Protein AF-A0A7X7A0R0-F1 (afdb_monomer_lite)

Secondary structure (DSSP, 8-state):
-TTSB------EEEEE-SS-EEEEES--TT-----SSGGG--TT-B---------

Foldseek 3Di:
DVQQWDADWDFDWDDDDPPDTHTPDTDDPPDDDDPPPCPPHDGRDRDDDDPPDDD

Radius of gyration: 12.38 Å; chains: 1; bounding box: 26×21×32 Å

pLDDT: mean 87.56, std 12.71, range [37.34, 97.31]

Sequence (55 aa):
DEENRARQREVELGIENSNYVEILSGVKEGEVVITKGNTLVSDGTLVRVVAGGVN

Structure (mmCIF, N/CA/C/O backbone):
data_AF-A0A7X7A0R0-F1
#
_entry.id   AF-A0A7X7A0R0-F1
#
loop_
_atom_site.group_PDB
_atom_site.id
_atom_site.type_symbol
_atom_site.label_atom_id
_atom_site.label_alt_id
_atom_site.label_comp_id
_atom_site.label_asym_id
_atom_site.label_entity_id
_atom_site.label_seq_id
_atom_site.pdbx_PDB_ins_code
_atom_site.Cartn_x
_atom_site.Cartn_y
_atom_site.Cartn_z
_atom_site.occupancy
_atom_site.B_iso_or_equiv
_atom_site.auth_seq_id
_atom_site.auth_comp_id
_atom_site.auth_asym_id
_atom_site.auth_atom_id
_atom_site.pdbx_PDB_model_num
ATOM 1 N N . ASP A 1 1 ? 2.660 -4.559 -10.697 1.00 77.81 1 ASP A N 1
ATOM 2 C CA . ASP A 1 1 ? 1.528 -5.178 -11.413 1.00 77.81 1 ASP A CA 1
ATOM 3 C C . ASP A 1 1 ? 2.038 -6.451 -12.084 1.00 77.81 1 ASP A C 1
ATOM 5 O O . ASP A 1 1 ? 3.160 -6.861 -11.790 1.00 77.81 1 ASP A O 1
ATOM 9 N N . GLU A 1 2 ? 1.236 -7.083 -12.940 1.00 78.31 2 GLU A N 1
ATOM 10 C CA . GLU A 1 2 ? 1.611 -8.306 -13.673 1.00 78.31 2 GLU A CA 1
ATOM 11 C C . GLU A 1 2 ? 2.837 -8.106 -14.590 1.00 78.31 2 GLU A C 1
ATOM 13 O O . GLU A 1 2 ? 3.509 -9.070 -14.944 1.00 78.31 2 GLU A O 1
ATOM 18 N N . GLU A 1 3 ? 3.198 -6.852 -14.896 1.00 86.88 3 GLU A N 1
ATOM 19 C CA . GLU A 1 3 ? 4.402 -6.472 -15.646 1.00 86.88 3 GLU A CA 1
ATOM 20 C C . GLU A 1 3 ? 5.591 -6.094 -14.744 1.00 86.88 3 GLU A C 1
ATOM 22 O O . GLU A 1 3 ? 6.583 -5.533 -15.212 1.00 86.88 3 GLU A O 1
ATOM 27 N N . ASN A 1 4 ? 5.514 -6.371 -13.440 1.00 87.75 4 ASN A N 1
ATOM 28 C CA . ASN A 1 4 ? 6.499 -5.936 -12.446 1.00 87.75 4 ASN A CA 1
ATOM 29 C C . ASN A 1 4 ? 6.701 -4.410 -12.395 1.00 87.75 4 ASN A C 1
ATOM 31 O O . ASN A 1 4 ? 7.797 -3.926 -12.108 1.00 87.75 4 ASN A O 1
ATOM 35 N N . ARG A 1 5 ? 5.649 -3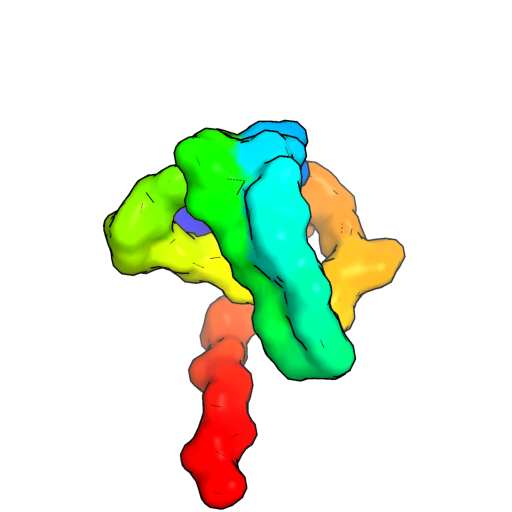.623 -12.640 1.00 90.69 5 ARG A N 1
ATOM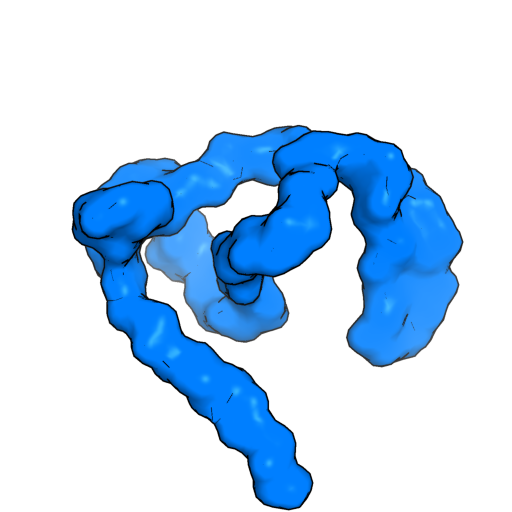 36 C CA . ARG A 1 5 ? 5.684 -2.163 -12.474 1.00 90.69 5 ARG A CA 1
ATOM 37 C C . ARG A 1 5 ? 5.075 -1.735 -11.146 1.00 90.69 5 ARG A C 1
ATOM 39 O O . ARG A 1 5 ? 4.034 -2.252 -10.731 1.00 90.69 5 ARG A O 1
ATOM 46 N N . ALA A 1 6 ? 5.714 -0.787 -10.473 1.00 93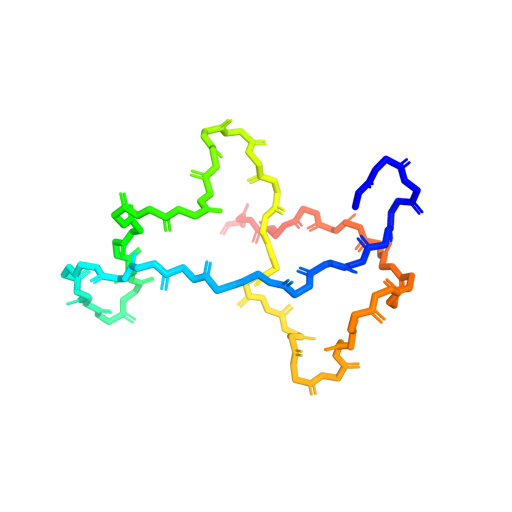.31 6 ALA A N 1
ATOM 47 C CA . ALA A 1 6 ? 5.171 -0.166 -9.274 1.00 93.31 6 ALA A CA 1
ATOM 48 C C . ALA A 1 6 ? 3.918 0.650 -9.617 1.00 93.31 6 ALA A C 1
ATOM 50 O O . ALA A 1 6 ? 3.855 1.277 -10.675 1.00 93.31 6 ALA A O 1
ATOM 51 N N . ARG A 1 7 ? 2.927 0.637 -8.723 1.00 93.12 7 ARG A N 1
ATOM 52 C CA . ARG A 1 7 ? 1.713 1.447 -8.842 1.00 93.12 7 ARG A CA 1
ATOM 53 C C . ARG A 1 7 ? 1.527 2.270 -7.587 1.00 93.12 7 ARG A C 1
ATOM 55 O O . ARG A 1 7 ? 1.543 1.709 -6.491 1.00 93.12 7 ARG A O 1
ATOM 62 N N . GLN A 1 8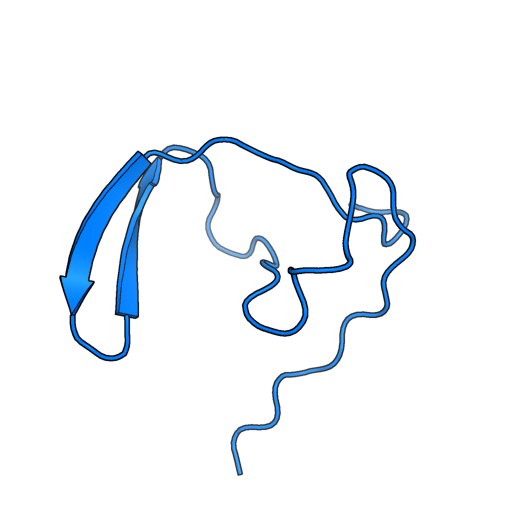 ? 1.359 3.576 -7.748 1.00 92.00 8 GLN A N 1
ATOM 63 C CA . GLN A 1 8 ? 1.011 4.432 -6.623 1.00 92.00 8 GLN A CA 1
ATOM 64 C C . GLN A 1 8 ? -0.488 4.309 -6.357 1.00 92.00 8 GLN A C 1
ATOM 66 O O . GLN A 1 8 ? -1.308 4.442 -7.265 1.00 92.00 8 GLN A O 1
ATOM 71 N N . ARG A 1 9 ? -0.847 4.032 -5.106 1.00 92.69 9 ARG A N 1
ATOM 72 C CA . ARG A 1 9 ? -2.239 3.936 -4.682 1.00 92.69 9 ARG A CA 1
ATOM 73 C C . ARG A 1 9 ? -2.408 4.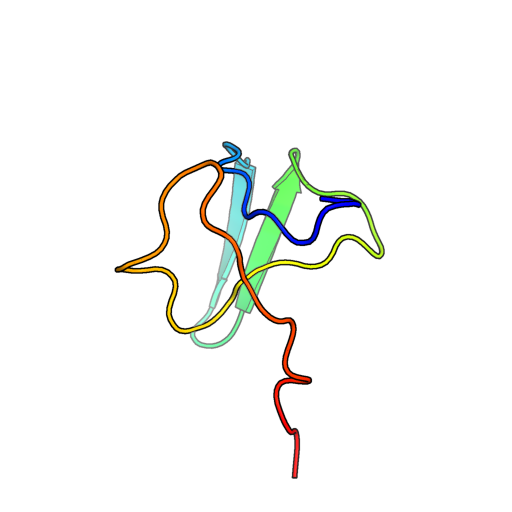612 -3.333 1.00 92.69 9 ARG A C 1
ATOM 75 O O . ARG A 1 9 ? -1.594 4.413 -2.437 1.00 92.69 9 ARG A O 1
ATOM 82 N N . GLU A 1 10 ? -3.461 5.406 -3.222 1.00 94.69 10 GLU A N 1
ATOM 83 C CA . GLU A 1 10 ? -3.893 5.976 -1.953 1.00 94.69 10 GLU A CA 1
ATOM 84 C C . GLU A 1 10 ? -4.564 4.890 -1.102 1.00 94.69 10 GLU A C 1
ATOM 86 O O . GLU A 1 10 ? -5.320 4.061 -1.616 1.00 94.69 10 GLU A O 1
ATOM 91 N N . VAL A 1 11 ? -4.238 4.865 0.188 1.00 96.06 11 VAL A N 1
ATOM 92 C CA . VAL A 1 11 ? -4.717 3.871 1.154 1.00 96.06 11 VAL A CA 1
ATOM 93 C C . VAL A 1 11 ? -5.175 4.585 2.415 1.00 96.06 11 VAL A C 1
ATOM 95 O O . VAL A 1 11 ? -4.659 5.652 2.751 1.00 96.06 11 VAL A O 1
ATOM 98 N N . GLU A 1 12 ? -6.116 3.979 3.125 1.00 97.31 12 GLU A N 1
ATOM 99 C CA . GLU A 1 12 ? -6.552 4.467 4.429 1.00 97.31 12 GLU A CA 1
ATOM 100 C C . GLU A 1 12 ? -5.801 3.724 5.530 1.00 97.31 12 GLU A C 1
ATOM 102 O O . GLU A 1 12 ? -5.753 2.489 5.538 1.00 97.31 12 GLU A O 1
ATOM 107 N N . LEU A 1 13 ? -5.203 4.483 6.445 1.00 96.81 13 LEU A N 1
ATOM 108 C CA . LEU A 1 13 ? -4.419 3.952 7.554 1.00 96.81 13 LEU A CA 1
ATOM 109 C C . LEU A 1 13 ? -5.245 3.943 8.840 1.00 96.81 13 LEU A C 1
ATOM 111 O O . LEU A 1 13 ? -6.029 4.859 9.088 1.00 96.81 13 LEU A O 1
ATOM 115 N N . GLY A 1 14 ? -5.044 2.908 9.650 1.00 97.12 14 GLY A N 1
ATOM 116 C CA . GLY A 1 14 ? -5.636 2.769 10.976 1.00 97.12 14 GLY A CA 1
ATOM 117 C C . GLY A 1 14 ? -4.623 3.063 12.075 1.00 97.12 14 GLY A C 1
ATOM 118 O O . GLY A 1 14 ? -3.964 4.103 12.087 1.00 97.12 14 GLY A O 1
ATOM 119 N N . ILE A 1 15 ? -4.505 2.132 13.018 1.00 96.94 15 ILE A N 1
ATOM 120 C CA . ILE A 1 15 ? -3.566 2.249 14.134 1.00 96.94 15 ILE A CA 1
ATOM 121 C C . ILE A 1 15 ? -2.135 1.977 13.647 1.00 96.94 15 ILE A C 1
ATOM 123 O O . ILE A 1 15 ? -1.885 1.075 12.846 1.00 96.94 15 ILE A O 1
ATOM 127 N N . GLU A 1 16 ? -1.171 2.722 14.183 1.00 96.88 16 GLU A N 1
ATOM 128 C CA . GLU A 1 16 ? 0.255 2.500 13.947 1.00 96.88 16 GLU A CA 1
ATOM 129 C C . GLU A 1 16 ? 1.030 2.285 15.251 1.00 96.88 16 GLU A C 1
ATOM 131 O O . GLU A 1 16 ? 0.650 2.746 16.330 1.00 96.88 16 GLU A O 1
ATOM 136 N N . ASN A 1 17 ? 2.142 1.565 15.148 1.00 95.81 17 ASN A N 1
ATOM 137 C CA . ASN A 1 17 ? 3.156 1.461 16.187 1.00 95.81 17 ASN A CA 1
ATOM 138 C C . ASN A 1 17 ? 4.555 1.544 15.560 1.00 95.81 17 ASN A C 1
ATOM 140 O O . ASN A 1 17 ? 4.708 1.750 14.360 1.00 95.81 17 ASN A O 1
ATOM 144 N N . SER A 1 18 ? 5.598 1.359 16.368 1.00 94.75 18 SER A N 1
ATOM 145 C CA . SER A 1 18 ? 6.985 1.521 15.915 1.00 94.75 18 SER A CA 1
ATOM 146 C C . SER A 1 18 ? 7.406 0.598 14.765 1.00 94.75 18 SER A C 1
ATOM 148 O O . SER A 1 18 ? 8.383 0.903 14.089 1.00 94.75 18 SER A O 1
ATOM 150 N N . ASN A 1 19 ? 6.715 -0.526 14.557 1.00 93.12 19 ASN A N 1
ATOM 151 C CA . ASN A 1 19 ? 7.096 -1.545 13.578 1.00 93.12 19 ASN A CA 1
ATOM 152 C C . ASN A 1 19 ? 6.043 -1.768 12.485 1.00 93.12 19 ASN A C 1
ATOM 154 O O . ASN A 1 19 ? 6.387 -2.265 11.414 1.00 93.12 19 ASN A O 1
ATOM 158 N N . TYR A 1 20 ? 4.776 -1.448 12.753 1.00 93.75 20 TYR A N 1
ATOM 159 C CA . TYR A 1 20 ? 3.652 -1.803 11.893 1.00 93.75 20 TYR A CA 1
ATOM 160 C C . TYR A 1 20 ? 2.641 -0.666 11.785 1.00 93.75 20 TYR A C 1
ATOM 162 O O . TYR A 1 20 ? 2.410 0.066 12.746 1.00 93.75 20 TYR A O 1
ATOM 170 N N . VAL A 1 21 ? 1.993 -0.592 10.625 1.00 94.88 21 VAL A N 1
ATOM 171 C CA . VAL A 1 21 ? 0.839 0.267 10.358 1.00 94.88 21 VAL A CA 1
ATOM 172 C C . VAL A 1 21 ? -0.310 -0.592 9.840 1.00 94.88 21 VAL A C 1
ATOM 174 O O . VAL A 1 21 ? -0.100 -1.503 9.036 1.00 94.88 21 VAL A O 1
ATOM 177 N N . GLU A 1 22 ? -1.515 -0.328 10.326 1.00 95.06 22 GLU A N 1
ATOM 178 C CA . GLU A 1 22 ? -2.741 -0.973 9.869 1.00 95.06 22 GLU A CA 1
ATOM 179 C C . GLU A 1 22 ? -3.252 -0.329 8.573 1.00 95.06 22 GLU A C 1
ATOM 181 O O . GLU A 1 22 ? -3.304 0.896 8.458 1.00 95.06 22 GLU A O 1
ATOM 186 N N . ILE A 1 23 ? -3.663 -1.159 7.609 1.00 96.00 23 ILE A N 1
ATOM 187 C CA . ILE A 1 23 ? -4.319 -0.730 6.367 1.00 96.00 23 ILE A CA 1
ATOM 188 C C . ILE A 1 23 ? -5.812 -1.040 6.488 1.00 96.00 23 ILE A C 1
ATOM 190 O O . ILE A 1 23 ? -6.194 -2.209 6.510 1.00 96.00 23 ILE A O 1
ATOM 194 N N . LEU A 1 24 ? -6.650 -0.004 6.540 1.00 96.50 24 LEU A N 1
ATOM 195 C CA . LEU A 1 24 ? -8.110 -0.139 6.610 1.00 96.50 24 LEU A CA 1
ATOM 196 C C . LEU A 1 24 ? -8.730 -0.333 5.222 1.00 96.50 24 LEU A C 1
ATOM 198 O O . LEU A 1 24 ? -9.704 -1.072 5.069 1.00 96.50 24 LEU A O 1
ATOM 202 N N . SER A 1 25 ? -8.166 0.313 4.196 1.00 96.62 25 SER A N 1
ATOM 203 C CA . SER A 1 25 ? -8.641 0.191 2.817 1.00 96.62 25 SER A CA 1
ATOM 204 C C . SER A 1 25 ? -7.552 0.503 1.780 1.00 96.62 25 SER A C 1
ATOM 206 O O . SER A 1 25 ? -6.532 1.122 2.078 1.00 96.62 25 SER A O 1
ATOM 208 N N . GLY A 1 26 ? -7.761 0.046 0.540 1.00 94.31 26 GLY A N 1
ATOM 209 C CA . GLY A 1 26 ? -6.893 0.341 -0.611 1.00 94.31 26 GLY A CA 1
ATOM 210 C C . GLY A 1 26 ? -5.933 -0.783 -1.024 1.00 94.31 26 GLY A C 1
ATOM 211 O O . GLY A 1 26 ? -5.423 -0.762 -2.144 1.00 94.31 26 GLY A O 1
ATOM 212 N N . VAL A 1 27 ? -5.739 -1.817 -0.205 1.00 94.38 27 VAL A N 1
ATOM 213 C CA . VAL A 1 27 ? -4.913 -2.997 -0.538 1.00 94.38 27 VAL A CA 1
ATOM 214 C C . VAL A 1 27 ? -5.712 -4.274 -0.287 1.00 94.38 27 VAL A C 1
ATOM 216 O O . VAL A 1 27 ? -6.583 -4.297 0.582 1.00 94.38 27 VAL A O 1
ATOM 219 N N . LYS A 1 28 ? -5.455 -5.329 -1.066 1.00 91.94 28 LYS A N 1
ATOM 220 C CA . LYS A 1 28 ? -6.079 -6.649 -0.875 1.00 91.94 28 LYS A CA 1
ATOM 221 C C . LYS A 1 28 ? -5.118 -7.633 -0.212 1.00 91.94 28 LYS A C 1
ATOM 223 O O . LYS A 1 28 ? -3.906 -7.544 -0.393 1.00 91.94 28 LYS A O 1
ATOM 228 N N . GLU A 1 29 ? -5.661 -8.615 0.505 1.00 89.31 29 GLU A N 1
ATOM 229 C CA . GLU A 1 29 ? -4.856 -9.730 1.013 1.00 89.31 29 GLU A CA 1
ATOM 230 C C . GLU A 1 29 ? -4.098 -10.426 -0.127 1.00 89.31 29 GLU A C 1
ATOM 232 O O . GLU A 1 29 ? -4.639 -10.658 -1.210 1.00 89.31 29 GLU A O 1
ATOM 237 N N . GLY A 1 30 ? -2.821 -10.729 0.116 1.00 89.62 30 GLY A N 1
ATOM 238 C CA . GLY A 1 30 ? -1.920 -11.315 -0.879 1.00 89.62 30 GLY A CA 1
ATOM 239 C C . GLY A 1 30 ? -1.329 -10.321 -1.888 1.00 89.62 30 GLY A C 1
ATOM 240 O O . GLY A 1 30 ? -0.471 -10.717 -2.677 1.00 89.62 30 GLY A O 1
ATOM 241 N N . GLU A 1 31 ? -1.726 -9.044 -1.872 1.00 90.06 31 GLU A N 1
ATOM 242 C CA . GLU A 1 31 ? -1.108 -8.015 -2.713 1.00 90.06 31 GLU A CA 1
ATOM 243 C C . GLU A 1 31 ? 0.314 -7.691 -2.222 1.00 90.06 31 GLU A C 1
ATOM 245 O O . GLU A 1 31 ? 0.570 -7.508 -1.031 1.00 90.06 31 GLU A O 1
ATOM 250 N N . VAL A 1 32 ? 1.264 -7.627 -3.157 1.00 89.94 32 VAL A N 1
ATOM 251 C CA . VAL A 1 32 ? 2.669 -7.331 -2.852 1.00 89.94 32 VAL A CA 1
ATOM 252 C C . VAL A 1 32 ? 2.862 -5.822 -2.746 1.00 89.94 32 VAL A C 1
ATOM 254 O O . VAL A 1 32 ? 2.626 -5.091 -3.707 1.00 89.94 32 VAL A O 1
ATOM 257 N N . VAL A 1 33 ? 3.358 -5.366 -1.596 1.00 91.81 33 VAL A N 1
ATOM 258 C CA . VAL A 1 33 ? 3.619 -3.949 -1.311 1.00 91.81 33 VAL A CA 1
ATOM 259 C C . VAL A 1 33 ? 5.113 -3.665 -1.157 1.00 91.81 33 VAL A C 1
ATOM 261 O O . VAL A 1 33 ? 5.888 -4.501 -0.691 1.00 91.81 33 VAL A O 1
ATOM 264 N N . ILE A 1 34 ? 5.532 -2.459 -1.544 1.00 90.69 34 ILE A N 1
ATOM 265 C CA . ILE A 1 34 ? 6.917 -1.997 -1.393 1.00 90.69 34 ILE A CA 1
ATOM 266 C C . ILE A 1 34 ? 7.064 -1.353 -0.012 1.00 90.69 34 ILE A C 1
ATOM 268 O O . ILE A 1 34 ? 6.537 -0.271 0.227 1.00 90.69 34 ILE A O 1
ATOM 272 N N . THR A 1 35 ? 7.811 -1.991 0.889 1.00 90.19 35 THR A N 1
ATOM 273 C CA . THR A 1 35 ? 8.029 -1.495 2.264 1.00 90.19 35 THR A CA 1
ATOM 274 C C . THR A 1 35 ? 9.383 -0.814 2.469 1.00 90.19 35 THR A C 1
ATOM 276 O O . THR A 1 35 ? 9.569 -0.082 3.437 1.00 90.19 35 THR A O 1
ATOM 279 N N . LYS A 1 36 ? 10.348 -1.033 1.566 1.00 87.69 36 LYS A N 1
ATOM 280 C CA . LYS A 1 36 ? 11.699 -0.451 1.616 1.00 87.69 36 LYS A CA 1
ATOM 281 C C . LYS A 1 36 ? 12.128 0.033 0.234 1.00 87.69 36 LYS A C 1
ATOM 283 O O . LYS A 1 36 ? 11.781 -0.581 -0.770 1.00 87.69 36 LYS A O 1
ATOM 288 N N . GLY A 1 37 ? 12.912 1.112 0.190 1.00 85.06 37 GLY A N 1
ATOM 289 C CA . GLY A 1 37 ? 13.436 1.675 -1.062 1.00 85.06 37 GLY A CA 1
ATOM 290 C C . GLY A 1 37 ? 12.399 2.418 -1.912 1.00 85.06 37 GLY A C 1
ATOM 291 O O . GLY A 1 37 ? 12.626 2.622 -3.099 1.00 85.06 37 GLY A O 1
ATOM 292 N N . ASN A 1 38 ? 11.271 2.827 -1.325 1.00 84.62 38 ASN A N 1
ATOM 293 C CA . ASN A 1 38 ? 10.172 3.493 -2.031 1.00 84.62 38 ASN A CA 1
ATOM 294 C C . ASN A 1 38 ? 10.478 4.943 -2.459 1.00 84.62 38 ASN A C 1
ATOM 296 O O . ASN A 1 38 ? 9.838 5.441 -3.376 1.00 84.62 38 ASN A O 1
ATOM 300 N N . THR A 1 39 ? 11.466 5.615 -1.860 1.00 87.75 39 THR A N 1
ATOM 301 C CA . THR A 1 39 ? 11.748 7.048 -2.088 1.00 87.75 39 THR A CA 1
ATOM 302 C C . THR A 1 39 ? 12.116 7.398 -3.535 1.00 87.75 39 THR A C 1
ATOM 304 O O . THR A 1 39 ? 11.928 8.535 -3.952 1.00 87.75 39 THR A O 1
ATOM 307 N N . LEU A 1 40 ? 12.647 6.441 -4.304 1.00 85.50 40 LEU A N 1
ATOM 308 C CA . LEU A 1 40 ? 13.054 6.634 -5.705 1.00 85.50 40 LEU A CA 1
ATOM 309 C C . LEU A 1 40 ? 12.117 5.938 -6.703 1.00 85.50 40 LEU A C 1
ATOM 311 O O . LEU A 1 40 ? 12.423 5.873 -7.893 1.00 85.50 40 LEU A O 1
ATOM 315 N N . VAL A 1 41 ? 10.999 5.386 -6.231 1.00 88.44 41 VAL A N 1
ATOM 316 C CA . VAL A 1 41 ? 10.039 4.658 -7.063 1.00 88.44 41 VAL A CA 1
ATOM 317 C C . VAL A 1 41 ? 8.894 5.597 -7.420 1.00 88.44 41 VAL A C 1
ATOM 319 O O . VAL A 1 41 ? 8.245 6.158 -6.544 1.00 88.44 41 VAL A O 1
ATOM 322 N N . SER A 1 42 ? 8.649 5.771 -8.715 1.00 90.50 42 SER A N 1
ATOM 323 C CA . SER A 1 42 ? 7.496 6.506 -9.243 1.00 90.50 42 SER A CA 1
ATOM 324 C C . SER A 1 42 ? 6.460 5.533 -9.807 1.00 90.50 42 SER A C 1
ATOM 326 O O . SER A 1 42 ? 6.727 4.337 -9.966 1.00 90.50 42 SER A O 1
ATOM 328 N N . ASP A 1 43 ? 5.266 6.032 -10.129 1.00 90.19 43 ASP A N 1
ATOM 329 C CA . ASP A 1 43 ? 4.269 5.213 -10.819 1.00 90.19 43 ASP A CA 1
ATOM 330 C C . ASP A 1 43 ? 4.825 4.672 -12.149 1.00 90.19 43 ASP A C 1
ATOM 332 O O . ASP A 1 43 ? 5.494 5.378 -12.906 1.00 90.19 43 ASP A O 1
ATOM 336 N N . GLY A 1 44 ? 4.598 3.384 -12.409 1.00 91.06 44 GLY A N 1
ATOM 337 C CA . GLY A 1 44 ? 5.052 2.701 -13.619 1.00 91.06 44 GLY A CA 1
ATOM 338 C C . GLY A 1 44 ? 6.533 2.303 -13.633 1.00 91.06 44 GLY A C 1
ATOM 339 O O . GLY A 1 44 ? 6.959 1.641 -14.590 1.00 91.06 44 GLY A O 1
ATOM 340 N N . THR A 1 45 ? 7.314 2.651 -12.599 1.00 92.50 45 THR A N 1
ATOM 341 C CA . THR A 1 45 ? 8.718 2.231 -12.468 1.00 92.50 45 THR A CA 1
ATOM 342 C C . THR A 1 45 ? 8.813 0.707 -12.495 1.00 92.50 45 THR A C 1
ATOM 344 O O . THR A 1 45 ? 8.131 0.019 -11.737 1.00 92.50 45 THR A O 1
ATOM 347 N N . LEU A 1 46 ? 9.676 0.174 -13.362 1.00 91.06 46 LEU A N 1
ATOM 348 C CA . LEU A 1 46 ? 9.982 -1.252 -13.388 1.00 91.06 46 LEU A CA 1
ATOM 349 C C . LEU A 1 46 ? 10.742 -1.621 -12.111 1.00 91.06 46 LEU A C 1
ATOM 351 O O . LEU A 1 46 ? 11.794 -1.050 -11.822 1.00 91.06 46 LEU A O 1
ATOM 355 N N . VAL A 1 47 ? 10.214 -2.578 -11.359 1.00 90.12 47 VAL A N 1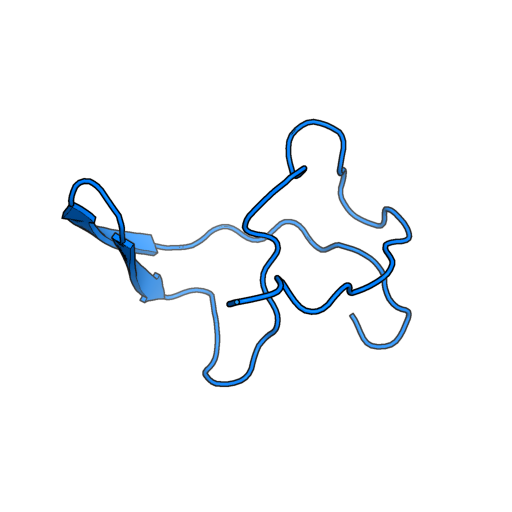
ATOM 356 C CA . VAL A 1 47 ? 10.790 -3.034 -10.094 1.00 90.12 47 VAL A CA 1
ATOM 357 C C . VAL A 1 47 ? 11.078 -4.526 -10.152 1.00 90.12 47 VAL A C 1
ATOM 359 O O . VAL A 1 47 ? 10.473 -5.275 -10.910 1.00 90.12 47 VAL A O 1
ATOM 362 N N . ARG A 1 48 ? 12.016 -4.982 -9.324 1.00 87.88 48 ARG A N 1
ATOM 363 C CA . ARG A 1 48 ? 12.251 -6.408 -9.099 1.00 87.88 48 ARG A CA 1
ATOM 364 C C . ARG A 1 48 ? 11.864 -6.733 -7.670 1.00 87.88 48 ARG A C 1
ATOM 366 O O . ARG A 1 48 ? 12.448 -6.174 -6.744 1.00 87.88 48 ARG A O 1
ATOM 373 N N . VAL A 1 49 ? 10.918 -7.651 -7.499 1.00 83.38 49 VAL A N 1
ATOM 374 C CA . VAL A 1 49 ? 10.546 -8.140 -6.171 1.00 83.38 49 VAL A CA 1
ATOM 375 C C . VAL A 1 49 ? 11.719 -8.934 -5.606 1.00 83.38 49 VAL A C 1
ATOM 377 O O . VAL A 1 49 ? 12.171 -9.913 -6.197 1.00 83.38 49 VAL A O 1
ATOM 380 N N . VAL A 1 50 ? 12.230 -8.483 -4.467 1.00 83.44 50 VAL A N 1
ATOM 381 C CA . VAL A 1 50 ? 13.198 -9.225 -3.662 1.00 83.44 50 VAL A CA 1
ATOM 382 C C . VAL A 1 50 ? 12.479 -9.646 -2.391 1.00 83.44 50 VAL A C 1
ATOM 384 O O . VAL A 1 50 ? 11.838 -8.814 -1.749 1.00 83.44 50 VAL A O 1
ATOM 387 N N . ALA A 1 51 ? 12.531 -10.934 -2.045 1.00 71.88 51 ALA A N 1
ATOM 388 C CA . ALA A 1 51 ? 12.020 -11.379 -0.756 1.00 71.88 51 ALA A CA 1
ATOM 389 C C . ALA A 1 51 ? 12.788 -10.604 0.319 1.00 71.88 51 ALA A C 1
ATOM 391 O O . ALA A 1 51 ? 14.018 -10.671 0.371 1.00 71.88 51 ALA A O 1
ATOM 392 N N . GLY A 1 52 ? 12.075 -9.801 1.113 1.00 62.50 52 GLY A N 1
ATOM 393 C CA . GLY A 1 52 ? 12.657 -9.116 2.256 1.00 62.50 52 GLY A CA 1
ATOM 394 C C . GLY A 1 52 ? 13.139 -10.186 3.220 1.00 62.50 52 GLY A C 1
ATOM 395 O O . GLY A 1 52 ? 12.330 -10.741 3.952 1.00 62.50 52 GLY A O 1
ATOM 396 N N . GLY A 1 53 ? 14.422 -10.543 3.131 1.00 44.28 53 GLY A N 1
ATOM 397 C CA . GLY A 1 53 ? 15.009 -11.618 3.915 1.00 44.28 53 GLY A CA 1
ATOM 398 C C . GLY A 1 53 ? 14.746 -11.381 5.394 1.00 44.28 53 GLY A C 1
ATOM 399 O O . GLY A 1 53 ? 15.286 -10.442 5.976 1.00 44.28 53 GLY A O 1
ATOM 400 N N . VAL A 1 54 ? 13.897 -12.224 5.974 1.00 43.66 54 VAL A N 1
ATOM 401 C CA . VAL A 1 54 ? 13.932 -12.520 7.399 1.00 43.66 54 VAL A CA 1
ATOM 402 C C . VAL A 1 54 ? 14.993 -13.609 7.551 1.00 43.66 54 VAL A C 1
ATOM 404 O O . VAL A 1 54 ? 14.808 -14.726 7.075 1.00 43.66 54 VAL A O 1
ATOM 407 N N . ASN A 1 55 ? 16.153 -13.239 8.088 1.00 37.34 55 ASN A N 1
ATOM 408 C CA . ASN A 1 55 ? 17.046 -14.183 8.758 1.00 37.34 55 ASN A CA 1
ATOM 409 C C . ASN A 1 55 ? 16.811 -14.025 10.255 1.00 37.34 55 ASN A C 1
ATOM 411 O O . ASN A 1 55 ? 16.658 -12.854 10.677 1.00 37.34 55 ASN A O 1
#